Protein AF-A0A413FKA7-F1 (afdb_monomer)

Foldseek 3Di:
DDPVVLCVVQPPVLVVVLVCVLVVNDDLVRNCVVRNDVNSVSSV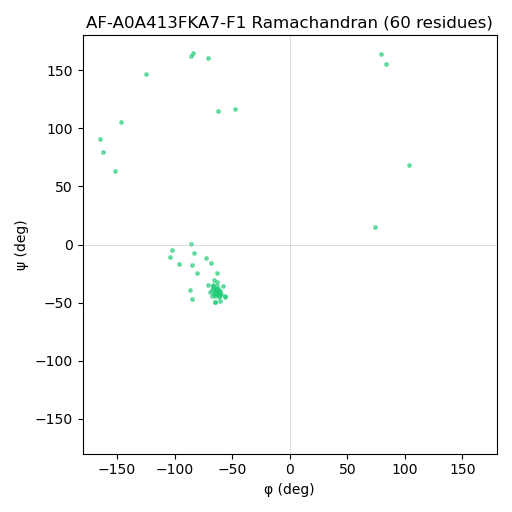VVSVVVCVVPDDDDDDDD

Radius of gyration: 11.52 Å; Cα contacts (8 Å, |Δi|>4): 37; chains: 1; bounding box: 24×27×24 Å

Mean predicted aligned error: 7.91 Å

Structure (mmCIF, N/CA/C/O backbone):
data_AF-A0A413FKA7-F1
#
_entry.id   AF-A0A413FKA7-F1
#
loop_
_atom_site.group_PDB
_atom_site.id
_atom_site.type_symbol
_atom_site.label_atom_id
_atom_site.label_alt_id
_atom_site.label_comp_id
_atom_site.label_asym_id
_atom_site.label_entity_id
_atom_site.label_seq_id
_atom_site.pdbx_PDB_ins_code
_atom_site.Cartn_x
_atom_site.Cartn_y
_atom_site.Cartn_z
_atom_site.occupancy
_atom_site.B_iso_or_equiv
_atom_site.auth_seq_id
_atom_site.auth_comp_id
_atom_site.auth_asym_id
_atom_site.auth_atom_id
_atom_site.pdbx_PDB_model_num
ATOM 1 N N . MET A 1 1 ? 12.731 -0.683 -1.649 1.00 79.50 1 MET A N 1
ATOM 2 C CA . MET A 1 1 ? 11.790 -1.834 -1.792 1.00 79.50 1 MET A CA 1
ATOM 3 C C . MET A 1 1 ? 11.349 -1.918 -3.251 1.00 79.50 1 MET A C 1
ATOM 5 O O . MET A 1 1 ? 10.993 -0.889 -3.801 1.00 79.50 1 MET A O 1
ATOM 9 N N . THR A 1 2 ? 11.356 -3.089 -3.904 1.00 85.31 2 THR A N 1
ATOM 10 C CA . THR A 1 2 ? 10.945 -3.182 -5.325 1.00 85.31 2 THR A CA 1
ATOM 11 C C . THR A 1 2 ? 9.430 -3.338 -5.481 1.00 85.31 2 THR A C 1
ATOM 13 O O . THR A 1 2 ? 8.724 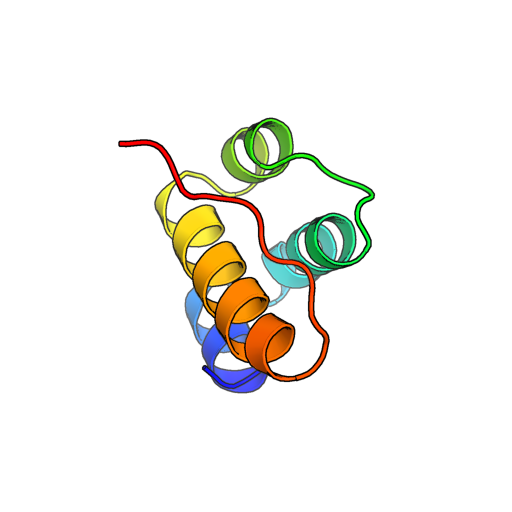-3.713 -4.545 1.00 85.31 2 THR A O 1
ATOM 16 N N . HIS A 1 3 ? 8.912 -3.063 -6.681 1.00 82.38 3 HIS A N 1
ATOM 17 C CA . HIS A 1 3 ? 7.480 -3.197 -6.958 1.00 82.38 3 HIS A CA 1
ATOM 18 C C . HIS A 1 3 ? 7.008 -4.652 -6.802 1.00 82.38 3 HIS A C 1
ATOM 20 O O . HIS A 1 3 ? 5.942 -4.885 -6.245 1.00 82.38 3 HIS A O 1
ATOM 26 N N . LEU A 1 4 ? 7.830 -5.624 -7.223 1.00 86.06 4 LEU A N 1
ATOM 27 C CA . LEU A 1 4 ? 7.537 -7.055 -7.086 1.00 86.06 4 LEU A CA 1
ATOM 28 C C . LEU A 1 4 ? 7.461 -7.480 -5.610 1.00 86.06 4 LEU A C 1
ATOM 30 O O . LEU A 1 4 ? 6.536 -8.184 -5.216 1.00 86.06 4 LEU A O 1
ATOM 34 N N . GLU A 1 5 ? 8.388 -6.983 -4.786 1.00 85.44 5 GLU A N 1
ATOM 35 C CA . GLU A 1 5 ? 8.412 -7.229 -3.338 1.00 85.44 5 GLU A CA 1
ATOM 36 C C . GLU A 1 5 ? 7.181 -6.640 -2.639 1.00 85.44 5 GLU A C 1
ATOM 38 O O . GLU A 1 5 ? 6.623 -7.255 -1.730 1.00 85.44 5 GLU A O 1
ATOM 43 N N . LEU A 1 6 ? 6.721 -5.460 -3.072 1.00 85.56 6 LEU A N 1
ATOM 44 C CA . LEU A 1 6 ? 5.485 -4.876 -2.558 1.00 85.56 6 LEU A CA 1
ATOM 45 C C . LEU A 1 6 ? 4.277 -5.747 -2.928 1.00 85.56 6 LEU A C 1
ATOM 47 O O . LEU A 1 6 ? 3.499 -6.091 -2.041 1.00 85.56 6 LEU A O 1
ATOM 51 N N . VAL A 1 7 ? 4.146 -6.141 -4.204 1.00 87.44 7 VAL A N 1
ATOM 52 C CA . VAL A 1 7 ? 3.053 -7.006 -4.696 1.00 87.44 7 VAL A CA 1
ATOM 53 C C . VAL A 1 7 ? 3.007 -8.316 -3.910 1.00 87.44 7 VAL A C 1
ATOM 55 O O . VAL A 1 7 ? 1.933 -8.729 -3.479 1.00 87.44 7 VAL A O 1
ATOM 58 N N . ALA A 1 8 ? 4.162 -8.942 -3.669 1.00 87.56 8 ALA A N 1
ATOM 59 C CA . ALA A 1 8 ? 4.253 -10.189 -2.914 1.00 87.56 8 ALA A CA 1
ATOM 60 C C . ALA A 1 8 ? 3.782 -10.040 -1.456 1.00 87.56 8 ALA A C 1
ATOM 62 O O . ALA A 1 8 ? 3.224 -10.978 -0.892 1.00 87.56 8 ALA A O 1
ATOM 63 N N . LYS A 1 9 ? 3.976 -8.864 -0.842 1.00 86.19 9 LYS A N 1
ATOM 64 C CA . LYS A 1 9 ? 3.612 -8.612 0.561 1.00 86.19 9 LYS A CA 1
ATOM 65 C C . LYS A 1 9 ? 2.164 -8.161 0.759 1.00 86.19 9 LYS A C 1
ATOM 67 O O . LYS A 1 9 ? 1.553 -8.552 1.749 1.00 86.19 9 LYS A O 1
ATOM 72 N N . ILE A 1 10 ? 1.624 -7.317 -0.126 1.00 85.38 10 ILE A N 1
ATOM 73 C CA . ILE A 1 10 ? 0.249 -6.794 0.014 1.00 85.38 10 ILE A CA 1
ATOM 74 C C . ILE A 1 10 ? -0.781 -7.582 -0.804 1.00 85.38 10 ILE A C 1
ATOM 76 O O . ILE A 1 10 ? -1.976 -7.485 -0.529 1.00 85.38 10 ILE A O 1
ATOM 80 N N . GLY A 1 11 ? -0.327 -8.381 -1.771 1.00 86.94 11 GLY A N 1
ATOM 81 C CA . GLY A 1 11 ? -1.171 -9.115 -2.709 1.00 86.94 11 GLY A CA 1
ATOM 82 C C . GLY A 1 11 ? -1.617 -8.263 -3.900 1.00 86.94 11 GLY A C 1
ATOM 83 O O . GLY A 1 11 ? -1.693 -7.034 -3.828 1.00 86.94 11 GLY A O 1
ATOM 84 N N . ASN A 1 12 ? -1.933 -8.929 -5.013 1.00 82.25 12 ASN A N 1
ATOM 85 C CA . ASN A 1 12 ? -2.321 -8.267 -6.260 1.00 82.25 12 ASN A CA 1
ATOM 86 C C . ASN A 1 12 ? -3.622 -7.452 -6.119 1.00 82.25 12 ASN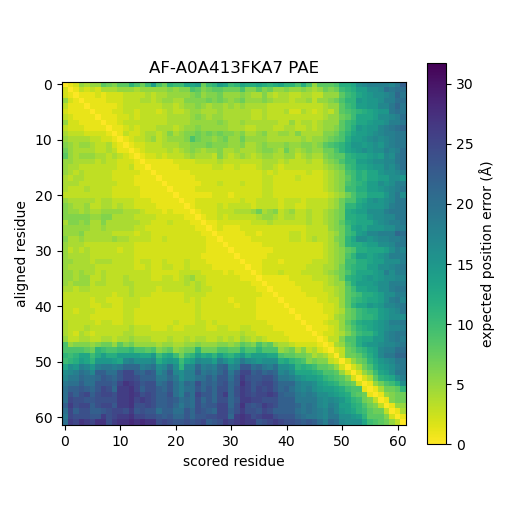 A C 1
ATOM 88 O O . ASN A 1 12 ? -3.715 -6.353 -6.657 1.00 82.25 12 ASN A O 1
ATOM 92 N N . ASP A 1 13 ? -4.586 -7.930 -5.330 1.00 81.94 13 ASP A N 1
ATOM 93 C CA . ASP A 1 13 ? -5.866 -7.245 -5.097 1.00 81.94 13 ASP A CA 1
ATOM 94 C C . ASP A 1 13 ? -5.711 -5.909 -4.355 1.00 81.94 13 ASP A C 1
ATOM 96 O O . ASP A 1 13 ? -6.459 -4.963 -4.583 1.00 81.94 13 ASP A O 1
ATOM 100 N N . SER A 1 14 ? -4.694 -5.793 -3.495 1.00 86.38 14 SER A N 1
AT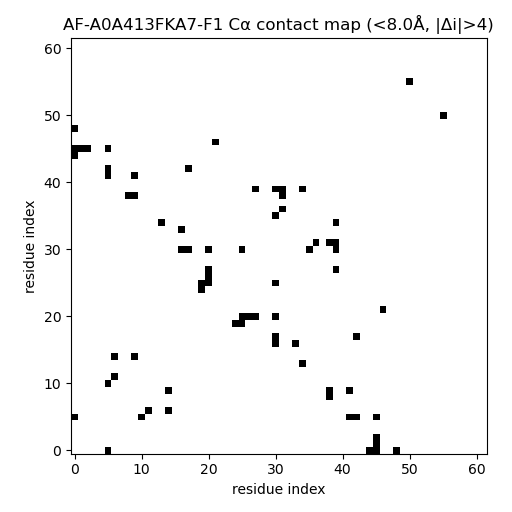OM 101 C CA . SER A 1 14 ? -4.416 -4.555 -2.747 1.00 86.38 14 SER A CA 1
ATOM 102 C C . SER A 1 14 ? -3.598 -3.544 -3.557 1.00 86.38 14 SER A C 1
ATOM 104 O O . SER A 1 14 ? -3.393 -2.409 -3.119 1.00 86.38 14 SER A O 1
ATOM 106 N N . LEU A 1 15 ? -3.113 -3.943 -4.736 1.00 87.75 15 LEU A N 1
ATOM 107 C CA . LEU A 1 15 ? -2.219 -3.135 -5.555 1.00 87.75 15 LEU A CA 1
ATOM 108 C C . LEU A 1 15 ? -2.929 -1.934 -6.177 1.00 87.75 15 LEU A C 1
ATOM 110 O O . LEU A 1 15 ? -2.321 -0.878 -6.336 1.00 87.75 15 LEU A O 1
ATOM 114 N N . ASP A 1 16 ? -4.202 -2.086 -6.539 1.00 90.06 16 ASP A N 1
ATOM 115 C CA . ASP A 1 16 ? -4.968 -1.011 -7.169 1.00 90.06 16 ASP A CA 1
ATOM 116 C C . ASP A 1 16 ? -5.214 0.141 -6.185 1.00 90.06 16 ASP A C 1
ATOM 118 O O . ASP A 1 16 ? -4.904 1.298 -6.472 1.00 90.06 16 ASP A O 1
ATOM 122 N N . VAL A 1 17 ? -5.592 -0.202 -4.951 1.00 90.25 17 VAL A N 1
ATOM 123 C CA . VAL A 1 17 ? -5.733 0.746 -3.837 1.00 90.25 17 VAL A CA 1
ATOM 124 C C . VAL A 1 17 ? -4.389 1.410 -3.505 1.00 90.25 17 VAL A C 1
ATOM 126 O O . VAL A 1 17 ? -4.310 2.629 -3.339 1.00 90.25 17 VAL A O 1
ATOM 129 N N . ALA A 1 18 ? -3.294 0.641 -3.483 1.00 89.00 18 ALA A N 1
ATOM 130 C CA . ALA A 1 18 ? -1.954 1.192 -3.284 1.00 89.00 18 ALA A CA 1
ATOM 131 C C . ALA A 1 18 ? -1.562 2.185 -4.395 1.00 89.00 18 ALA A C 1
ATOM 133 O O . ALA A 1 18 ? -0.988 3.237 -4.112 1.00 89.00 18 ALA A O 1
ATOM 134 N N . LYS A 1 19 ? -1.900 1.897 -5.660 1.00 88.69 19 LYS A N 1
ATOM 135 C CA . LYS A 1 19 ? -1.677 2.813 -6.790 1.00 88.69 19 LYS A CA 1
ATOM 136 C C . LYS A 1 19 ? -2.494 4.094 -6.651 1.00 88.69 19 LYS A C 1
ATOM 138 O O . LYS A 1 19 ? -1.955 5.158 -6.943 1.00 88.69 19 LYS A O 1
ATOM 143 N N . MET A 1 20 ? -3.748 4.016 -6.204 1.00 90.56 20 MET A N 1
ATOM 144 C CA . MET A 1 20 ? -4.574 5.202 -5.950 1.00 90.56 20 MET A CA 1
ATOM 145 C C . MET A 1 20 ? -3.939 6.106 -4.885 1.00 90.56 20 MET A C 1
ATOM 147 O O . MET A 1 20 ? -3.836 7.314 -5.092 1.00 90.56 20 MET A O 1
ATOM 151 N N . TYR A 1 21 ? -3.418 5.532 -3.795 1.00 90.69 21 TYR A N 1
ATOM 152 C CA . TYR A 1 21 ? -2.646 6.283 -2.797 1.00 90.69 21 TYR A CA 1
ATOM 153 C C . TYR A 1 21 ? -1.390 6.931 -3.393 1.00 90.69 21 TYR A C 1
ATOM 155 O O . TYR A 1 21 ? -1.169 8.127 -3.222 1.00 90.69 21 TYR A O 1
ATOM 163 N N . LEU A 1 22 ? -0.594 6.172 -4.150 1.00 86.25 22 LEU A N 1
ATOM 164 C CA . LEU A 1 22 ? 0.631 6.676 -4.784 1.00 86.25 22 LEU A CA 1
ATOM 165 C C . LEU A 1 22 ? 0.363 7.783 -5.819 1.00 86.25 22 LEU A C 1
ATOM 167 O O . LEU A 1 22 ? 1.244 8.594 -6.087 1.00 86.25 22 LEU A O 1
ATOM 171 N N . LYS A 1 23 ? -0.842 7.823 -6.395 1.00 88.88 23 LYS A N 1
ATOM 172 C CA . LYS A 1 23 ? -1.319 8.884 -7.294 1.00 88.88 23 LYS A CA 1
ATOM 173 C C . LYS A 1 23 ? -1.930 10.082 -6.553 1.00 88.88 23 LYS A C 1
ATOM 175 O O . LYS A 1 23 ? -2.406 11.004 -7.206 1.00 88.88 23 LYS A O 1
ATOM 180 N N . GLY A 1 24 ? -1.958 10.066 -5.219 1.00 88.00 24 GLY A N 1
ATOM 181 C CA . GLY A 1 24 ? -2.564 11.116 -4.397 1.00 88.00 24 GLY A CA 1
ATOM 182 C C . GLY A 1 24 ? -4.096 11.110 -4.388 1.00 88.00 24 GLY A C 1
ATOM 183 O O . GLY A 1 24 ? -4.703 12.089 -3.971 1.00 88.00 24 GLY A O 1
ATOM 184 N N . GLN A 1 25 ? -4.732 10.027 -4.846 1.00 91.12 25 GLN A N 1
ATOM 185 C CA . GLN A 1 25 ? -6.194 9.894 -4.890 1.00 91.12 25 GLN A CA 1
ATOM 186 C C . GLN A 1 25 ? -6.781 9.394 -3.561 1.00 91.12 25 GLN A C 1
ATOM 188 O O . GLN A 1 25 ? -7.979 9.529 -3.334 1.00 91.12 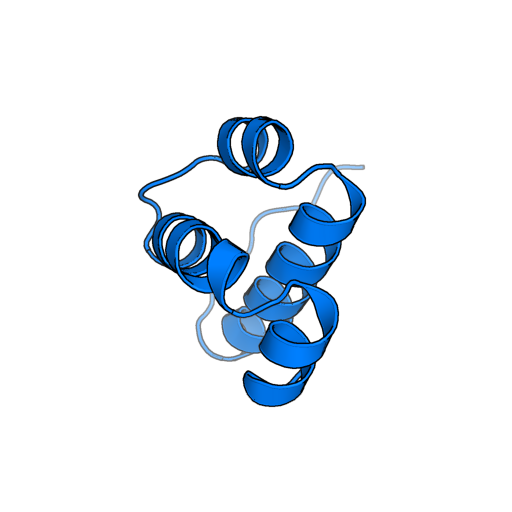25 GLN A O 1
ATOM 193 N N . LEU A 1 26 ? -5.949 8.819 -2.688 1.00 89.88 26 LEU A N 1
ATOM 194 C CA . LEU A 1 26 ? -6.329 8.369 -1.349 1.00 89.88 26 LEU A CA 1
ATOM 195 C C . LEU A 1 26 ? -5.427 9.013 -0.301 1.00 89.88 26 LEU A C 1
ATOM 197 O O . LEU A 1 26 ? -4.232 9.210 -0.526 1.00 89.88 26 LEU A O 1
ATOM 201 N N . THR A 1 27 ? -5.989 9.279 0.875 1.00 90.88 27 THR A N 1
ATOM 202 C CA . THR A 1 27 ? -5.206 9.679 2.048 1.00 90.88 27 THR A CA 1
ATOM 203 C C . THR A 1 27 ? -4.653 8.447 2.770 1.00 90.88 27 THR A C 1
ATOM 205 O O . THR A 1 27 ? -5.119 7.324 2.570 1.00 90.88 27 THR A O 1
ATOM 208 N N . VAL A 1 28 ? -3.675 8.644 3.661 1.00 89.00 28 VAL A N 1
ATOM 209 C CA . VAL A 1 28 ? -3.168 7.570 4.540 1.00 89.00 28 VAL A CA 1
ATOM 210 C C . VAL A 1 28 ? -4.282 6.967 5.405 1.00 89.00 28 VAL A C 1
ATOM 212 O O . VAL A 1 28 ? -4.266 5.762 5.657 1.00 89.00 28 VAL A O 1
ATOM 215 N N . GLY A 1 29 ? -5.242 7.784 5.850 1.00 92.12 29 GLY A N 1
ATOM 216 C CA . GLY A 1 29 ? -6.388 7.330 6.640 1.00 92.12 29 GLY A CA 1
ATOM 217 C C . GLY A 1 29 ? -7.286 6.388 5.843 1.00 92.12 29 GLY A C 1
ATOM 218 O O . GLY A 1 29 ? -7.540 5.271 6.288 1.00 92.12 29 GLY A O 1
ATOM 219 N N . GLU A 1 30 ? -7.655 6.790 4.625 1.00 92.38 30 GLU A N 1
ATOM 220 C CA . GLU A 1 30 ? -8.463 5.973 3.710 1.00 92.38 30 GLU A CA 1
ATOM 221 C C . GLU A 1 30 ? -7.743 4.670 3.337 1.00 92.38 30 GLU A C 1
ATOM 223 O O . GLU A 1 30 ? -8.316 3.586 3.422 1.00 92.38 30 GLU A O 1
ATOM 228 N N . LEU A 1 31 ? -6.447 4.748 3.017 1.00 91.81 31 LEU A N 1
ATOM 229 C CA . LEU A 1 31 ? -5.636 3.568 2.714 1.00 91.81 31 LEU A CA 1
ATOM 230 C C . LEU A 1 31 ? -5.586 2.589 3.898 1.00 91.81 31 LEU A C 1
ATOM 232 O O . LEU A 1 31 ? -5.718 1.383 3.709 1.00 91.81 31 LEU A O 1
ATOM 236 N N . THR A 1 32 ? -5.429 3.107 5.121 1.00 93.88 32 THR A N 1
ATOM 237 C CA . THR A 1 32 ? -5.415 2.304 6.355 1.00 93.88 32 THR A CA 1
ATOM 238 C C . THR A 1 32 ? -6.764 1.672 6.642 1.00 93.88 32 THR A C 1
ATOM 240 O O . THR A 1 32 ? -6.802 0.536 7.106 1.00 93.88 32 THR A O 1
ATOM 243 N N . ASN A 1 33 ? -7.856 2.368 6.339 1.00 94.25 33 ASN A N 1
ATOM 244 C CA . ASN A 1 33 ? -9.198 1.831 6.505 1.00 94.25 33 ASN A CA 1
ATOM 245 C C . ASN A 1 33 ? -9.470 0.660 5.542 1.00 94.25 33 ASN A C 1
ATOM 247 O O . ASN A 1 33 ? -10.130 -0.303 5.917 1.00 94.25 33 ASN A O 1
ATOM 251 N N . ILE A 1 34 ? -8.917 0.710 4.324 1.00 92.19 34 ILE A N 1
ATOM 252 C CA . ILE A 1 34 ? -9.128 -0.315 3.288 1.00 92.19 34 ILE A CA 1
ATOM 253 C C . ILE A 1 34 ? -8.164 -1.502 3.442 1.00 92.19 34 ILE A C 1
ATOM 255 O O . ILE A 1 34 ? -8.577 -2.656 3.355 1.00 92.19 34 ILE A O 1
ATOM 259 N N . LEU A 1 35 ? -6.868 -1.239 3.639 1.00 89.75 35 LEU A N 1
ATOM 260 C CA . LEU A 1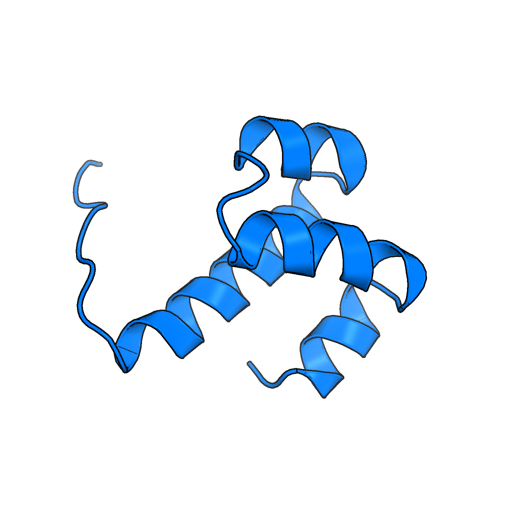 35 ? -5.817 -2.266 3.610 1.00 89.75 35 LEU A CA 1
ATOM 261 C C . LEU A 1 35 ? -5.302 -2.668 4.997 1.00 89.75 35 LEU A C 1
ATOM 263 O O . LEU A 1 35 ? -4.562 -3.646 5.121 1.00 89.75 35 LEU A O 1
ATOM 267 N N . GLY A 1 36 ? -5.667 -1.922 6.036 1.00 92.56 36 GLY A N 1
ATOM 268 C CA . GLY A 1 36 ? -5.124 -2.092 7.374 1.00 92.56 36 GLY A CA 1
ATOM 269 C C . GLY A 1 36 ? -3.739 -1.463 7.554 1.00 92.56 36 GLY A C 1
ATOM 270 O O . GLY A 1 36 ? -3.010 -1.145 6.611 1.00 92.56 36 GLY A O 1
ATOM 271 N N . LYS A 1 37 ? -3.361 -1.294 8.823 1.00 91.38 37 LYS A N 1
ATOM 272 C CA . LYS A 1 37 ? -2.166 -0.550 9.243 1.00 91.38 37 LYS A CA 1
ATOM 273 C C . LYS A 1 37 ? -0.855 -1.151 8.720 1.00 91.38 37 LYS A C 1
ATOM 275 O O . LYS A 1 37 ? 0.014 -0.406 8.271 1.00 91.38 37 LYS A O 1
ATOM 280 N N . ASP A 1 38 ? -0.713 -2.476 8.742 1.00 90.88 38 ASP A N 1
ATOM 281 C CA . ASP A 1 38 ? 0.509 -3.160 8.296 1.00 90.88 38 ASP A CA 1
ATOM 282 C C . ASP A 1 38 ? 0.773 -2.983 6.798 1.00 90.88 38 ASP A C 1
ATOM 284 O O . ASP A 1 38 ? 1.889 -2.647 6.395 1.00 90.88 38 ASP A O 1
ATOM 288 N N . ARG A 1 39 ? -0.263 -3.133 5.962 1.00 90.06 39 ARG A N 1
ATOM 289 C CA . ARG A 1 39 ? -0.139 -2.949 4.509 1.00 90.06 39 ARG A CA 1
ATOM 290 C C . ARG A 1 39 ? 0.096 -1.487 4.153 1.00 90.06 39 ARG A C 1
ATOM 292 O O . ARG A 1 39 ? 0.973 -1.205 3.338 1.00 90.06 39 ARG A O 1
ATOM 299 N N . THR A 1 40 ? -0.599 -0.558 4.811 1.00 91.75 40 THR A N 1
ATOM 300 C CA . THR A 1 40 ? -0.339 0.879 4.645 1.00 91.75 40 THR A CA 1
ATOM 301 C C . THR A 1 40 ? 1.115 1.221 4.939 1.00 91.75 40 THR A C 1
ATOM 303 O O . THR A 1 40 ? 1.750 1.911 4.145 1.00 91.75 40 THR A O 1
ATOM 306 N N . ARG A 1 41 ? 1.685 0.685 6.024 1.00 91.06 41 ARG A N 1
ATOM 307 C CA 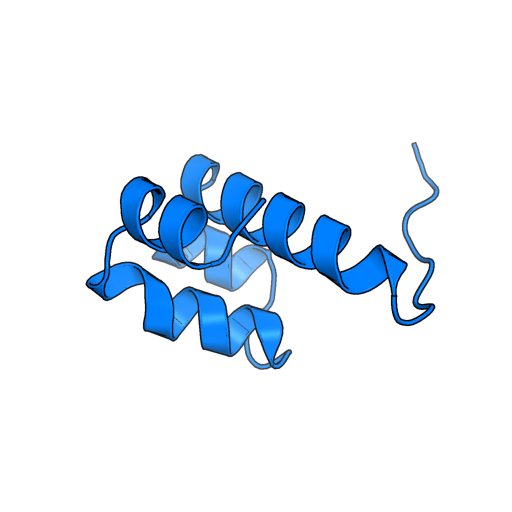. ARG A 1 41 ? 3.085 0.935 6.384 1.00 91.06 41 ARG A CA 1
ATOM 308 C C . ARG A 1 41 ? 4.059 0.465 5.299 1.00 91.06 41 ARG A C 1
ATOM 310 O O . ARG A 1 41 ? 5.016 1.178 5.003 1.00 91.06 41 ARG A O 1
ATOM 317 N N . LEU A 1 42 ? 3.813 -0.692 4.679 1.00 90.94 42 LEU A N 1
ATOM 318 C CA . LEU A 1 42 ? 4.627 -1.193 3.562 1.00 90.94 42 LEU A CA 1
ATOM 319 C C . LEU A 1 42 ? 4.540 -0.280 2.332 1.00 90.94 42 LEU A C 1
ATOM 321 O O . LEU A 1 42 ? 5.557 0.023 1.711 1.00 90.94 42 LEU A O 1
ATOM 325 N N . ILE A 1 43 ? 3.339 0.201 2.007 1.00 89.94 43 ILE A N 1
ATOM 326 C CA . ILE A 1 43 ? 3.111 1.106 0.873 1.00 89.94 43 ILE A CA 1
ATOM 327 C C . ILE A 1 43 ? 3.770 2.468 1.123 1.00 89.94 43 ILE A C 1
ATOM 329 O O . ILE A 1 43 ? 4.373 3.026 0.210 1.00 89.94 43 ILE A O 1
ATOM 333 N N . GLN A 1 44 ? 3.726 2.984 2.355 1.00 89.25 44 GLN A N 1
ATOM 334 C CA . GLN A 1 44 ? 4.426 4.214 2.734 1.00 89.25 44 GLN A CA 1
ATOM 335 C C . GLN A 1 44 ? 5.949 4.061 2.658 1.00 89.25 44 GLN A C 1
ATOM 337 O O . GLN A 1 44 ? 6.621 4.963 2.167 1.00 89.25 44 GLN A O 1
ATOM 342 N N . GLN A 1 45 ? 6.500 2.920 3.087 1.00 88.62 45 GLN A N 1
ATOM 343 C CA . GLN A 1 45 ? 7.927 2.629 2.913 1.00 88.62 45 GLN A CA 1
ATOM 344 C C . GLN A 1 45 ? 8.313 2.579 1.433 1.00 88.62 45 GLN A C 1
ATOM 346 O O . GLN A 1 45 ? 9.316 3.167 1.044 1.00 88.62 45 GLN A O 1
ATOM 351 N N . PHE A 1 46 ? 7.497 1.935 0.596 1.00 86.38 46 PHE A N 1
ATOM 352 C CA . PHE A 1 46 ? 7.706 1.905 -0.851 1.00 86.38 46 PHE A CA 1
ATOM 353 C C . PHE A 1 46 ? 7.600 3.296 -1.500 1.00 86.38 46 PHE A C 1
ATOM 355 O O . PHE A 1 46 ? 8.375 3.625 -2.396 1.00 86.38 46 PHE A O 1
ATOM 362 N N . ALA A 1 47 ? 6.661 4.130 -1.046 1.00 84.50 47 ALA A N 1
ATOM 363 C CA . ALA A 1 47 ? 6.514 5.508 -1.505 1.00 84.50 47 ALA A CA 1
ATOM 364 C C . ALA A 1 47 ? 7.715 6.378 -1.101 1.00 84.50 47 ALA A C 1
ATOM 366 O O . ALA A 1 47 ? 8.208 7.143 -1.922 1.00 84.50 47 ALA A O 1
ATOM 367 N N . GLY A 1 48 ? 8.208 6.232 0.133 1.00 80.44 48 GLY A N 1
ATOM 368 C CA . GLY A 1 48 ? 9.380 6.954 0.635 1.00 80.44 48 GLY A CA 1
ATOM 369 C C . GLY A 1 48 ? 10.683 6.554 -0.061 1.00 80.44 48 GLY A C 1
ATOM 370 O O . GLY A 1 48 ? 11.499 7.417 -0.361 1.00 80.44 48 GLY A O 1
ATOM 371 N N . ASP A 1 49 ? 10.839 5.269 -0.391 1.00 71.44 49 ASP A N 1
ATOM 372 C CA . ASP A 1 49 ? 11.976 4.736 -1.156 1.00 71.44 49 ASP A CA 1
ATOM 373 C C . ASP A 1 49 ? 12.023 5.315 -2.584 1.00 71.44 49 ASP A C 1
ATOM 375 O O . ASP A 1 49 ? 13.089 5.692 -3.056 1.00 71.44 49 ASP A O 1
ATOM 379 N N . ARG A 1 50 ? 10.862 5.498 -3.238 1.00 65.31 50 ARG A N 1
ATOM 380 C CA . ARG A 1 50 ? 10.762 6.183 -4.546 1.00 65.31 50 ARG A CA 1
ATOM 381 C C . ARG A 1 50 ? 10.777 7.714 -4.457 1.00 65.31 50 ARG A C 1
ATOM 383 O O . ARG A 1 50 ? 11.147 8.382 -5.417 1.00 65.31 50 ARG A O 1
ATOM 390 N N . GLY A 1 51 ? 10.387 8.279 -3.316 1.00 52.69 51 GLY A N 1
ATOM 391 C CA . GLY A 1 51 ? 10.432 9.717 -3.036 1.00 52.69 51 GLY A CA 1
ATOM 392 C C . GLY A 1 51 ? 11.846 10.262 -2.806 1.00 52.69 51 GLY A C 1
ATOM 393 O O . GLY A 1 51 ? 12.038 11.474 -2.832 1.00 52.69 51 GLY A O 1
ATOM 394 N N . ALA A 1 52 ? 12.848 9.392 -2.636 1.00 49.06 52 ALA A N 1
ATOM 395 C CA . ALA A 1 52 ? 14.254 9.793 -2.583 1.00 49.06 52 ALA A CA 1
ATOM 396 C C . ALA A 1 52 ? 14.788 10.309 -3.938 1.00 49.06 52 ALA A C 1
ATOM 398 O O . ALA A 1 52 ? 15.809 10.990 -3.968 1.00 49.06 52 ALA A O 1
ATOM 399 N N . GLU A 1 53 ? 14.081 10.048 -5.045 1.00 46.88 53 GLU A N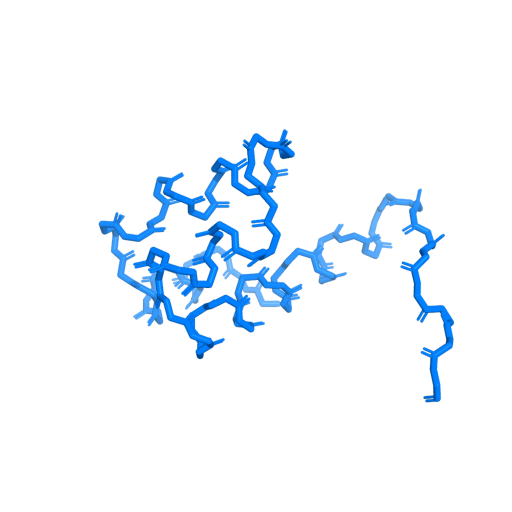 1
ATOM 400 C CA . GLU A 1 53 ? 14.480 10.476 -6.394 1.00 46.88 53 GLU A CA 1
ATOM 401 C C . GLU A 1 53 ? 13.703 11.699 -6.913 1.00 46.88 53 GLU A C 1
ATOM 403 O O . GLU A 1 53 ? 14.025 12.216 -7.979 1.00 46.88 53 GLU A O 1
ATOM 408 N N . ASN A 1 54 ? 12.698 12.206 -6.189 1.00 42.56 54 ASN A N 1
ATOM 409 C CA . ASN A 1 54 ? 12.025 13.468 -6.517 1.00 42.56 54 ASN A CA 1
ATOM 410 C C 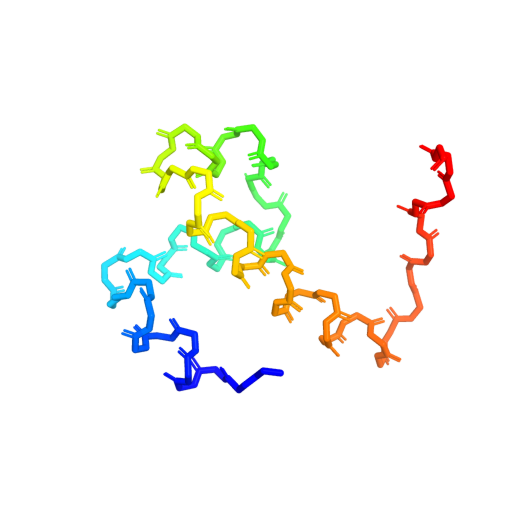. ASN A 1 54 ? 11.591 14.188 -5.234 1.00 42.56 54 ASN A C 1
ATOM 412 O O . ASN A 1 54 ? 10.640 13.792 -4.562 1.00 42.56 54 ASN A O 1
ATOM 416 N N . GLY A 1 55 ? 12.334 15.249 -4.906 1.00 47.78 55 GLY A N 1
ATOM 417 C CA . GLY A 1 55 ? 12.216 16.036 -3.685 1.00 47.78 55 GLY A CA 1
ATOM 418 C C . GLY A 1 55 ? 10.786 16.448 -3.337 1.00 47.78 55 GLY A C 1
ATOM 419 O O . GLY A 1 55 ? 10.154 17.245 -4.022 1.00 47.78 55 GLY A O 1
ATOM 420 N N . GLY A 1 56 ? 10.325 15.950 -2.196 1.00 40.12 56 GLY A N 1
ATOM 421 C CA . GLY A 1 56 ? 9.099 16.365 -1.530 1.00 40.12 56 GLY A CA 1
ATOM 422 C C . GLY A 1 56 ? 9.248 16.130 -0.036 1.00 40.12 56 GLY A C 1
ATOM 423 O O . GLY A 1 56 ? 8.577 15.283 0.543 1.00 40.12 56 GLY A O 1
ATOM 424 N N . GLY A 1 57 ? 10.200 16.826 0.587 1.00 48.94 57 GLY A N 1
ATOM 425 C CA . GLY A 1 57 ? 10.368 16.783 2.030 1.00 48.94 57 GLY A CA 1
ATOM 426 C C . GLY A 1 57 ? 9.123 17.324 2.723 1.00 48.94 57 GLY A C 1
ATOM 427 O O . GLY A 1 57 ? 8.844 18.512 2.612 1.00 48.94 57 GLY A O 1
ATOM 428 N N . ARG A 1 58 ? 8.411 16.473 3.468 1.00 54.47 58 ARG A N 1
ATOM 429 C CA . ARG A 1 58 ? 7.667 16.874 4.670 1.00 54.47 58 ARG A CA 1
ATOM 430 C C . ARG A 1 58 ? 7.267 15.659 5.505 1.00 54.47 58 ARG A C 1
ATOM 432 O O . ARG A 1 58 ? 6.186 15.116 5.323 1.00 54.47 58 ARG A O 1
ATOM 439 N N . LEU A 1 59 ? 8.135 15.285 6.444 1.00 47.50 59 LEU A N 1
ATOM 440 C CA . LEU A 1 59 ? 7.738 15.080 7.841 1.00 47.50 59 LEU A CA 1
ATOM 441 C C . LEU A 1 59 ? 8.995 15.103 8.732 1.00 47.50 59 LEU A C 1
ATOM 443 O O . LEU A 1 59 ? 9.542 14.071 9.106 1.00 47.50 59 LEU A O 1
ATOM 447 N N . LYS A 1 60 ? 9.483 16.315 9.035 1.00 50.84 60 LYS A N 1
ATOM 448 C CA . LYS A 1 60 ? 9.926 16.577 10.411 1.00 50.84 60 LYS A CA 1
ATOM 449 C C . LYS A 1 60 ? 8.660 16.638 11.272 1.00 50.84 60 LYS A C 1
ATOM 451 O O . LYS A 1 60 ? 7.585 16.861 10.723 1.00 50.84 60 LYS A O 1
ATOM 456 N N . ASP A 1 61 ? 8.848 16.468 12.575 1.00 55.03 61 ASP A N 1
ATOM 457 C CA . ASP A 1 61 ? 7.870 16.599 13.666 1.00 55.03 61 ASP A CA 1
ATOM 458 C C . ASP A 1 61 ? 7.376 15.249 14.224 1.00 55.03 61 ASP A C 1
ATOM 460 O O . ASP A 1 61 ? 6.232 14.845 14.031 1.00 55.03 61 ASP A O 1
ATOM 464 N N . CYS A 1 62 ? 8.280 14.518 14.891 1.00 38.66 62 CYS A N 1
ATOM 465 C CA . CYS A 1 62 ? 8.314 14.420 16.362 1.00 38.66 62 CYS A CA 1
ATOM 466 C C . CYS A 1 62 ? 9.576 13.684 16.831 1.00 38.66 62 CYS A C 1
ATOM 468 O O . CYS A 1 62 ? 9.839 12.575 16.316 1.00 38.66 62 CYS A O 1
#

Organism: NCBI:txid333367

Secondary structure (DSSP, 8-state):
--HHHHHHHH-GGGHHHHHHHHTTSS-HHHHHHHH-HHHHHHHHHHHHHHHTTS--------

pLDDT: mean 79.92, std 16.52, range [38.66, 94.25]

Solvent-accessible surface area (backbone atoms only — not comparable to full-atom values): 3830 Å² total; per-residue (Å²): 113,55,72,67,61,49,38,73,72,57,34,72,84,47,44,61,61,50,49,36,37,76,71,67,76,40,52,74,67,57,43,28,74,74,61,33,65,70,45,38,51,54,52,51,52,40,50,52,59,59,39,75,80,52,92,73,91,80,80,82,90,133

Sequence (62 aa):
MTHLELVAKIGNDSLDVAKMYLKGQLTVGELTNILGKDRTRLIQQFAGDRGAENGGGRLKDC

Nearest PDB structures (foldseek):
  8q90-assembly1_B  TM=4.299E-01  e=7.850E+00  Haloferax mediterranei